Protein AF-A0A251T2B2-F1 (afdb_monomer)

Secondary structure (DSSP, 8-state):
-GGGHHHHHHHHHHHHHHHHHHHTTGGGSPPGGG-GGGSSPP-SSS---S---PPP-HHHHHHHHHHHHHHHHHHHH--

Sequence (79 aa):
MSEFAPICIYLVIIPVVSLNPLGVPFPFASNSLTYPEKLPAYEYGSDPFGEARSCFDIRFYLVSILLIIPNSKVIFSFP

Foldseek 3Di:
DVVCVVVVVVVVVVVVVVCCVVPVCVVVDDDPVVCVVVPDDDDPPDDDDDDPDDDDDCVVVVVVVVVVVVVVVVVVVPD

InterPro domains:
  IPR000440 NADH:ubiquinone/plastoquinone oxidoreductase, chain 3 [PF00507] (32-79)
  IP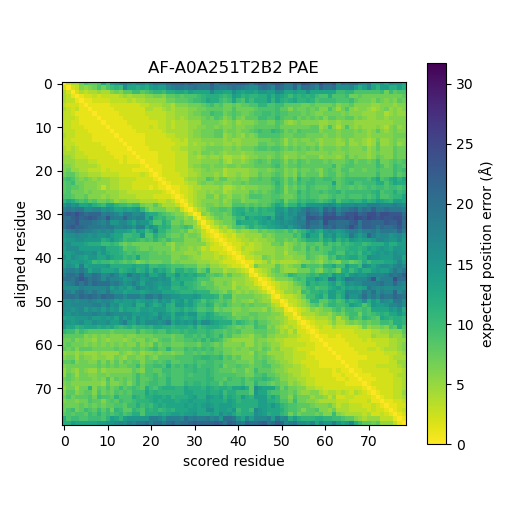R000440 NADH:ubiquinone/plastoquinone oxidoreductase, chain 3 [PTHR11058] (4-79)
  IPR038430 NADH:ubiquinone oxidoreductase, subunit 3 superfamily [G3DSA:1.20.58.1610] (1-79)

Mean predicted aligned error: 8.66 Å

Nearest PDB structures (foldseek):
  7vbl-assembly1_j  TM=5.378E-01  e=4.792E-01  Sus scrofa
  3din-assembly2_H  TM=3.384E-01  e=8.273E+00  Thermotoga sp. RQ2

Radius of gyration: 22.83 Å; Cα contacts (8 Å, |Δi|>4): 3; chains: 1; bounding box: 35×50×49 Å

pLDDT: mean 86.53, std 8.29, range [63.28, 97.31]

Solvent-accessible surface area (backbone atoms only — not comparable to full-atom values): 5215 Å² total; per-residue (Å²): 116,79,81,49,52,64,55,57,50,46,65,54,49,51,56,56,61,64,42,43,77,58,57,65,53,52,83,74,50,76,66,71,80,81,44,69,87,72,70,61,81,93,61,94,88,58,79,95,80,83,73,95,72,74,82,85,62,66,64,62,55,54,54,50,50,63,53,47,55,56,52,54,49,49,61,74,70,53,133

Organism: Helianthus annuus (NCBI:txid4232)

Structure (mmCIF, N/CA/C/O backbone):
data_AF-A0A251T2B2-F1
#
_entry.id   AF-A0A251T2B2-F1
#
loop_
_atom_site.group_PDB
_atom_site.id
_atom_site.type_symbol
_atom_site.label_atom_id
_atom_site.label_alt_id
_atom_sit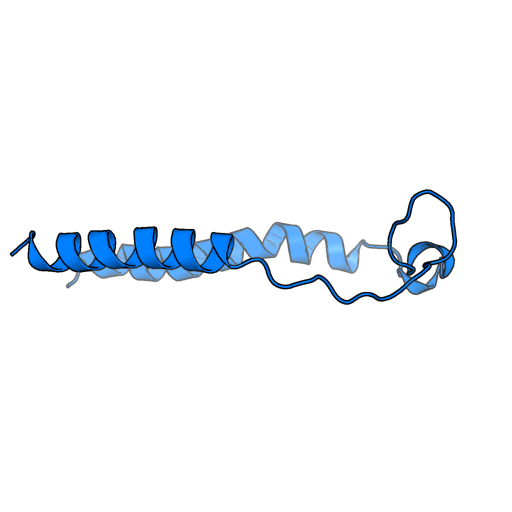e.label_comp_id
_atom_site.label_asym_id
_atom_site.label_entity_id
_atom_site.label_seq_id
_atom_si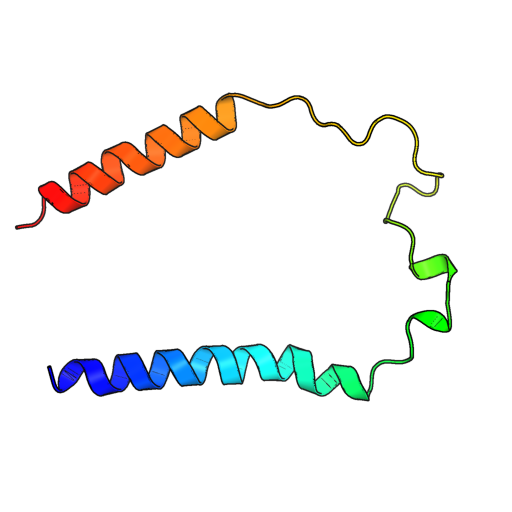te.pdbx_PDB_ins_code
_atom_site.Cartn_x
_atom_site.Cartn_y
_atom_site.Cartn_z
_atom_site.occupancy
_atom_site.B_iso_or_equiv
_atom_site.auth_seq_id
_atom_site.auth_comp_id
_atom_site.auth_asym_id
_atom_site.auth_atom_id
_atom_site.pdbx_PDB_model_num
ATOM 1 N N . MET A 1 1 ? -5.367 -20.560 20.117 1.00 63.28 1 MET A N 1
ATOM 2 C CA . MET A 1 1 ? -4.021 -20.328 19.527 1.00 63.28 1 MET A CA 1
ATOM 3 C C . MET A 1 1 ? -3.782 -21.133 18.249 1.00 63.28 1 MET A C 1
ATOM 5 O O . MET A 1 1 ? -3.261 -20.560 17.305 1.00 63.28 1 MET A O 1
ATOM 9 N N . SER A 1 2 ? -4.188 -22.409 18.168 1.00 75.12 2 SER A N 1
ATOM 10 C CA . SER A 1 2 ? -4.040 -23.219 16.939 1.00 75.12 2 SER A CA 1
ATOM 11 C C . SER A 1 2 ? -4.768 -22.636 15.712 1.00 75.12 2 SER A C 1
ATOM 13 O O . SER A 1 2 ? -4.268 -22.756 14.600 1.00 75.12 2 SER A O 1
ATOM 15 N N . GLU A 1 3 ? -5.873 -21.918 15.914 1.00 86.12 3 GLU A N 1
ATOM 16 C CA . GLU A 1 3 ? -6.657 -21.257 14.855 1.00 86.12 3 GLU A CA 1
ATOM 17 C C . GLU A 1 3 ? -5.958 -20.052 14.199 1.00 86.12 3 GLU A C 1
ATOM 19 O O . GLU A 1 3 ? -6.364 -19.624 13.123 1.00 86.12 3 GLU A O 1
ATOM 24 N N . PHE A 1 4 ? -4.881 -19.518 14.792 1.00 89.19 4 PHE A N 1
ATOM 25 C CA . PHE A 1 4 ? -4.105 -18.420 14.197 1.00 89.19 4 PHE A CA 1
ATOM 26 C C . PHE A 1 4 ? -3.019 -18.902 13.231 1.00 89.19 4 PHE A C 1
ATOM 28 O O . PHE A 1 4 ? -2.531 -18.117 12.422 1.00 89.19 4 PHE A O 1
ATOM 35 N N . ALA A 1 5 ? -2.663 -20.190 13.266 1.00 91.44 5 ALA A N 1
ATOM 36 C CA . ALA A 1 5 ? -1.723 -20.785 12.318 1.00 91.44 5 ALA A CA 1
ATOM 37 C C . ALA A 1 5 ? -2.090 -20.509 10.841 1.00 91.44 5 ALA A C 1
ATOM 39 O O . ALA A 1 5 ? -1.216 -20.035 10.112 1.00 91.44 5 ALA A O 1
ATOM 40 N N . PRO A 1 6 ? -3.346 -20.704 10.379 1.00 93.62 6 PRO A N 1
ATOM 41 C CA . PRO A 1 6 ? -3.724 -20.367 9.004 1.00 93.62 6 PRO A CA 1
ATOM 42 C C . PRO A 1 6 ? -3.596 -18.870 8.692 1.00 93.62 6 PRO A C 1
ATOM 44 O O . PRO A 1 6 ? -3.218 -18.520 7.577 1.00 93.62 6 PRO A O 1
ATOM 47 N N . ILE A 1 7 ? -3.842 -17.986 9.665 1.00 94.56 7 ILE A N 1
ATOM 48 C CA . ILE A 1 7 ? -3.710 -16.530 9.494 1.00 94.56 7 ILE A CA 1
ATOM 49 C C . ILE A 1 7 ? -2.239 -16.151 9.280 1.00 94.56 7 ILE A C 1
ATOM 51 O O . ILE A 1 7 ? -1.928 -15.400 8.357 1.00 94.56 7 ILE A O 1
ATOM 55 N N . CYS A 1 8 ? -1.322 -16.713 10.072 1.00 92.81 8 CYS A N 1
ATOM 56 C CA . CYS A 1 8 ? 0.113 -16.478 9.908 1.00 92.81 8 CYS A CA 1
ATOM 57 C C . CYS A 1 8 ? 0.635 -17.002 8.562 1.00 92.81 8 CYS A C 1
ATOM 59 O O . CYS A 1 8 ? 1.425 -16.329 7.905 1.00 92.81 8 CYS A O 1
ATOM 61 N N . ILE A 1 9 ? 0.170 -18.178 8.130 1.00 94.56 9 ILE A N 1
ATOM 62 C CA . ILE A 1 9 ? 0.526 -18.752 6.824 1.00 94.56 9 ILE A CA 1
ATOM 63 C C . ILE A 1 9 ? 0.016 -17.849 5.693 1.00 94.56 9 ILE A C 1
ATOM 65 O O . ILE A 1 9 ? 0.758 -17.536 4.762 1.00 94.56 9 ILE A O 1
ATOM 69 N N . TYR A 1 10 ? -1.223 -17.368 5.795 1.00 95.62 10 TYR A N 1
ATOM 70 C CA . TYR A 1 10 ? -1.811 -16.466 4.808 1.00 95.62 10 TYR A CA 1
ATOM 71 C C . TYR A 1 10 ? -1.052 -15.135 4.707 1.00 95.62 10 TYR A C 1
ATOM 73 O O . TYR A 1 10 ? -0.805 -14.650 3.603 1.00 95.62 10 TYR A O 1
ATOM 81 N N . LEU A 1 11 ? -0.592 -14.596 5.840 1.00 96.00 11 LEU A N 1
ATOM 82 C CA . LEU A 1 11 ? 0.210 -13.370 5.898 1.00 96.00 11 LEU A CA 1
ATOM 83 C C . LEU A 1 11 ? 1.541 -13.502 5.140 1.00 96.00 11 LEU A C 1
ATOM 85 O O . LEU A 1 11 ? 2.032 -12.510 4.618 1.00 96.00 11 LEU A O 1
ATOM 89 N N . VAL A 1 12 ? 2.093 -14.714 5.012 1.00 95.88 12 VAL A N 1
ATOM 90 C CA . VAL A 1 12 ? 3.288 -14.988 4.191 1.00 95.88 12 VAL A CA 1
ATOM 91 C C . VAL A 1 12 ? 2.930 -15.233 2.722 1.00 95.88 12 VAL A C 1
ATOM 93 O O . VAL A 1 12 ? 3.651 -14.793 1.830 1.00 95.88 12 VAL A O 1
ATOM 96 N N . ILE A 1 13 ? 1.809 -15.900 2.438 1.00 96.88 13 ILE A N 1
ATOM 97 C CA . ILE A 1 13 ? 1.405 -16.221 1.059 1.00 96.88 13 ILE A CA 1
ATOM 98 C C . ILE A 1 13 ? 1.004 -14.961 0.279 1.00 96.88 13 ILE A C 1
ATOM 100 O O . ILE A 1 13 ? 1.421 -14.811 -0.870 1.00 96.88 13 ILE A O 1
ATOM 104 N N . ILE A 1 14 ? 0.240 -14.039 0.878 1.00 97.31 14 ILE A N 1
ATOM 105 C CA . ILE A 1 14 ? -0.194 -12.797 0.209 1.00 97.31 14 ILE A CA 1
ATOM 106 C C . ILE A 1 14 ? 0.982 -11.996 -0.372 1.00 97.31 14 ILE A C 1
ATOM 108 O O . ILE A 1 14 ? 0.936 -11.703 -1.568 1.00 97.31 14 ILE A O 1
ATOM 112 N N . PRO A 1 15 ? 2.031 -11.629 0.396 1.00 96.38 15 PRO A N 1
ATOM 113 C CA . PRO A 1 15 ? 3.127 -10.839 -0.140 1.00 96.38 15 PRO A CA 1
ATOM 114 C C . PRO A 1 15 ? 3.857 -11.591 -1.252 1.00 96.38 15 PRO A C 1
ATOM 116 O O . PRO A 1 15 ? 4.127 -10.991 -2.287 1.00 96.38 15 PRO A O 1
ATOM 119 N N . VAL A 1 16 ? 4.083 -12.903 -1.111 1.00 95.69 16 VAL A N 1
ATOM 120 C CA . VAL A 1 16 ? 4.711 -13.734 -2.157 1.00 95.69 16 VAL A CA 1
ATOM 121 C C . VAL A 1 16 ? 3.908 -13.686 -3.459 1.00 95.69 16 VAL A C 1
ATOM 123 O O . VAL A 1 16 ? 4.467 -13.437 -4.527 1.00 95.69 16 VAL A O 1
ATOM 126 N N . VAL A 1 17 ? 2.588 -13.852 -3.377 1.00 96.44 17 VAL A N 1
ATOM 127 C CA . VAL A 1 17 ? 1.707 -13.777 -4.550 1.00 96.44 17 VAL A CA 1
ATOM 128 C C . VAL A 1 17 ? 1.650 -12.356 -5.119 1.00 96.44 17 VAL A C 1
ATOM 130 O O . VAL A 1 17 ? 1.660 -12.200 -6.336 1.00 96.44 17 VAL A O 1
ATOM 133 N N . SER A 1 18 ? 1.645 -11.319 -4.276 1.00 95.31 18 SER A N 1
ATOM 134 C CA . SER A 1 18 ? 1.621 -9.914 -4.716 1.00 95.31 18 SER A CA 1
ATOM 135 C C . SER A 1 18 ? 2.937 -9.451 -5.354 1.00 95.31 18 SER A C 1
ATOM 137 O O . SER A 1 18 ? 2.931 -8.576 -6.217 1.00 95.31 18 SER A O 1
ATOM 139 N N . LEU A 1 19 ? 4.060 -10.065 -4.973 1.00 95.19 19 LEU A N 1
ATOM 140 C CA . LEU A 1 19 ? 5.380 -9.779 -5.528 1.00 95.19 19 LEU A CA 1
ATOM 141 C C . LEU A 1 19 ? 5.603 -10.466 -6.876 1.00 95.19 19 LEU A C 1
ATOM 143 O O . LEU A 1 19 ? 6.351 -9.939 -7.694 1.00 95.19 19 LEU A O 1
ATOM 147 N N . ASN A 1 20 ? 4.939 -11.590 -7.156 1.00 94.25 20 ASN A N 1
ATOM 148 C CA . ASN A 1 20 ? 5.049 -12.272 -8.449 1.00 94.25 20 ASN A CA 1
ATOM 149 C C . ASN 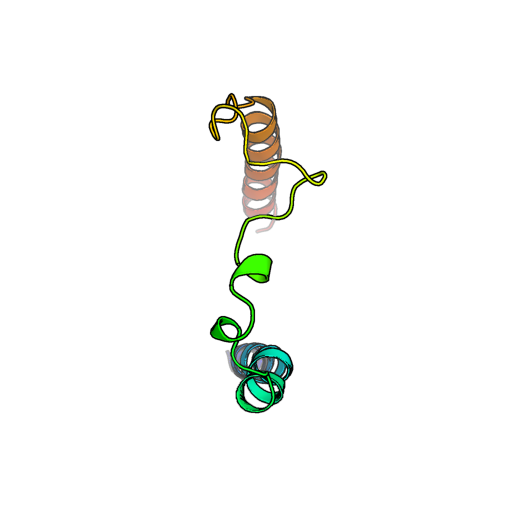A 1 20 ? 4.764 -11.365 -9.664 1.00 94.25 20 ASN A C 1
ATOM 151 O O . ASN A 1 20 ? 5.616 -11.312 -10.550 1.00 94.25 20 ASN A O 1
ATOM 155 N N . PRO A 1 21 ? 3.647 -10.615 -9.749 1.00 93.25 21 PRO A N 1
ATOM 156 C CA . PRO A 1 21 ? 3.398 -9.733 -10.890 1.00 93.25 21 PRO A CA 1
ATOM 157 C C . PRO A 1 21 ? 4.366 -8.545 -10.971 1.00 93.25 21 PRO A C 1
ATOM 159 O O . PRO A 1 21 ? 4.462 -7.935 -12.028 1.00 93.25 21 PRO A O 1
ATOM 162 N N . LEU A 1 22 ? 5.096 -8.221 -9.898 1.00 90.75 22 LEU A N 1
ATOM 163 C CA . LEU A 1 22 ? 6.161 -7.214 -9.922 1.00 90.75 22 LEU A CA 1
ATOM 164 C C . LEU A 1 22 ? 7.498 -7.818 -10.384 1.00 90.75 22 LEU A C 1
ATOM 166 O O . LEU A 1 22 ? 8.206 -7.211 -11.183 1.00 90.75 22 LEU A O 1
ATOM 170 N N . GLY A 1 23 ? 7.835 -9.019 -9.908 1.00 90.19 23 GLY A N 1
ATOM 171 C CA . GLY A 1 23 ? 9.115 -9.681 -10.165 1.00 90.19 23 GLY A CA 1
ATOM 172 C C . GLY A 1 23 ? 9.190 -10.424 -11.498 1.00 90.19 23 GLY A C 1
ATOM 173 O O . GLY A 1 23 ? 10.240 -10.417 -12.129 1.00 90.19 23 GLY A O 1
ATOM 174 N N . VAL A 1 24 ? 8.092 -11.033 -11.960 1.00 91.81 24 VAL A N 1
ATOM 175 C CA . VAL A 1 24 ? 8.045 -11.770 -13.235 1.00 91.81 24 VAL A CA 1
ATOM 176 C C . VAL A 1 24 ? 8.326 -10.877 -14.447 1.00 91.81 24 VAL A C 1
ATOM 178 O O . VAL A 1 24 ? 9.142 -11.293 -15.261 1.00 91.81 24 VAL A O 1
ATOM 181 N N . PRO A 1 25 ? 7.725 -9.680 -14.615 1.00 89.88 25 PRO A N 1
ATOM 182 C CA . PRO A 1 25 ? 8.000 -8.838 -15.780 1.00 89.88 25 PRO A CA 1
ATOM 183 C C . PRO A 1 25 ? 9.336 -8.090 -15.691 1.00 89.88 25 PRO A C 1
ATOM 185 O O . PRO A 1 25 ? 9.847 -7.668 -16.723 1.00 89.88 25 PRO A O 1
ATOM 188 N N . PHE A 1 26 ? 9.921 -7.939 -14.499 1.00 86.94 26 PHE A N 1
ATOM 189 C CA . PHE A 1 26 ? 11.171 -7.203 -14.293 1.00 86.94 26 PHE A CA 1
ATOM 190 C C . PHE A 1 26 ? 12.358 -7.696 -15.154 1.00 86.94 26 PHE A C 1
ATOM 192 O O . PHE A 1 26 ? 12.972 -6.860 -15.810 1.00 86.94 26 PHE A O 1
ATOM 199 N N . PRO A 1 27 ? 12.679 -9.007 -15.251 1.00 87.06 27 PRO A N 1
ATOM 200 C CA . PRO A 1 27 ? 13.753 -9.492 -16.125 1.00 87.06 27 PRO A CA 1
ATOM 201 C C . PRO A 1 27 ? 13.425 -9.408 -17.624 1.00 87.06 27 PRO A C 1
ATOM 203 O O . PRO A 1 27 ? 14.339 -9.440 -18.442 1.00 87.06 27 PRO A O 1
ATOM 206 N N . PHE A 1 28 ? 12.143 -9.317 -17.997 1.00 85.88 28 PHE A N 1
ATOM 207 C CA . PHE A 1 28 ? 11.721 -9.126 -19.392 1.00 85.88 28 PHE A CA 1
ATOM 208 C C . PHE A 1 28 ? 11.594 -7.645 -19.770 1.00 85.88 28 PHE A C 1
ATOM 210 O O . PHE A 1 28 ? 11.416 -7.324 -20.946 1.00 85.88 28 PHE A O 1
ATOM 217 N N . ALA A 1 29 ? 11.669 -6.735 -18.795 1.00 80.62 29 ALA A N 1
ATOM 218 C CA . ALA A 1 29 ? 11.600 -5.309 -19.042 1.00 80.62 29 ALA A CA 1
ATOM 219 C C . ALA A 1 29 ? 12.877 -4.839 -19.750 1.00 80.62 29 ALA A C 1
ATOM 221 O O . ALA A 1 29 ? 13.997 -5.123 -19.328 1.00 80.62 29 ALA A O 1
ATOM 222 N N . SER A 1 30 ? 12.704 -4.096 -20.844 1.00 73.44 30 SER A N 1
ATOM 223 C CA . SER A 1 30 ? 13.814 -3.415 -21.508 1.00 73.44 30 SER A CA 1
ATOM 224 C C . SER A 1 30 ? 14.389 -2.340 -20.581 1.00 73.44 30 SER A C 1
ATOM 226 O O . SER A 1 30 ? 13.643 -1.682 -19.853 1.00 73.44 30 SER A O 1
ATOM 228 N N . ASN A 1 31 ? 15.711 -2.160 -20.602 1.00 74.00 31 ASN A N 1
ATOM 229 C CA . ASN A 1 31 ? 16.395 -1.203 -19.740 1.00 74.00 31 ASN A CA 1
ATOM 230 C C . ASN A 1 31 ? 15.801 0.204 -19.900 1.00 74.00 31 ASN A C 1
ATOM 232 O O . ASN A 1 31 ? 15.835 0.794 -20.978 1.00 74.00 31 ASN A O 1
ATOM 236 N N . SER A 1 32 ? 15.328 0.789 -18.796 1.00 65.75 32 SER A N 1
ATOM 237 C CA . SER A 1 32 ? 14.786 2.156 -18.788 1.00 65.75 32 SER A CA 1
ATOM 238 C C . SER A 1 32 ? 15.821 3.215 -19.201 1.00 65.75 32 SER A C 1
ATOM 240 O O . SER A 1 32 ? 15.445 4.303 -19.622 1.00 65.75 32 SER A O 1
ATOM 242 N N . LEU A 1 33 ? 17.119 2.893 -19.123 1.00 63.94 33 LEU A N 1
ATOM 243 C CA . LEU A 1 33 ? 18.227 3.743 -19.579 1.00 63.94 33 LEU A CA 1
ATOM 244 C C . LEU A 1 33 ? 18.333 3.848 -21.108 1.00 63.94 33 LEU A C 1
ATOM 246 O O . LEU A 1 33 ? 19.051 4.709 -21.605 1.00 63.94 33 LEU A O 1
ATOM 250 N N . THR A 1 34 ? 17.636 2.993 -21.861 1.00 70.44 34 THR A N 1
ATOM 251 C CA . THR A 1 34 ? 17.624 3.048 -23.329 1.00 70.44 34 THR A CA 1
ATOM 252 C C . THR A 1 34 ? 16.890 4.289 -23.857 1.00 70.44 34 THR A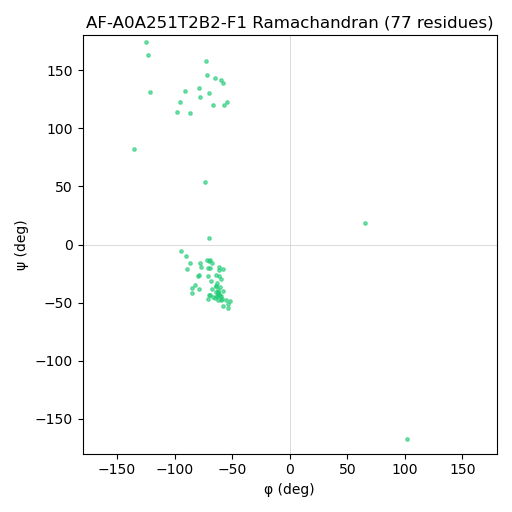 C 1
ATOM 254 O O . THR A 1 34 ? 17.146 4.701 -24.983 1.00 70.44 34 THR A O 1
ATOM 257 N N . TYR A 1 35 ? 16.032 4.913 -23.040 1.00 75.19 35 TYR A N 1
ATOM 258 C CA . TYR A 1 35 ? 15.212 6.069 -23.412 1.00 75.19 35 TYR A CA 1
ATOM 259 C C . TYR A 1 35 ? 15.254 7.136 -22.304 1.00 75.19 35 TYR A C 1
ATOM 261 O O . TYR A 1 35 ? 14.363 7.169 -21.448 1.00 75.19 35 TYR A O 1
ATOM 269 N N . PRO A 1 36 ? 16.298 7.987 -22.264 1.00 78.31 36 PRO A N 1
ATOM 270 C CA . PRO A 1 36 ? 16.458 9.004 -21.223 1.00 78.31 36 PRO A CA 1
ATOM 271 C C . PRO A 1 36 ? 15.314 10.029 -21.208 1.00 78.31 36 PRO A C 1
ATOM 273 O O . PRO A 1 36 ? 15.045 10.621 -20.165 1.00 78.31 36 PRO A O 1
ATOM 276 N N . GLU A 1 37 ? 14.589 10.195 -22.317 1.00 77.62 37 GLU A N 1
ATOM 277 C CA . GLU A 1 37 ? 13.419 11.072 -22.412 1.00 77.62 37 GLU A CA 1
ATOM 278 C C . GLU A 1 37 ? 12.195 10.575 -21.625 1.00 77.62 37 GLU A C 1
ATOM 280 O O . GLU A 1 37 ? 11.256 11.339 -21.424 1.00 77.62 37 GLU A O 1
ATOM 285 N N . LYS A 1 38 ? 12.189 9.313 -21.167 1.00 79.62 38 LYS A N 1
ATOM 286 C CA . LYS A 1 38 ? 11.105 8.723 -20.353 1.00 79.62 38 LYS A CA 1
ATOM 287 C C . LYS A 1 38 ? 11.351 8.811 -18.845 1.00 79.62 38 LYS A C 1
ATOM 289 O O . LYS A 1 38 ? 10.491 8.415 -18.065 1.00 79.62 38 LYS A O 1
ATOM 294 N N . LEU A 1 39 ? 12.530 9.284 -18.443 1.00 82.25 39 LEU A N 1
ATOM 295 C CA . LEU A 1 39 ? 12.917 9.479 -17.048 1.00 82.25 39 LEU A CA 1
ATOM 296 C C . LEU A 1 39 ? 12.361 10.751 -16.364 1.00 82.25 39 LEU A C 1
ATOM 298 O O . LEU A 1 39 ? 12.276 10.722 -15.134 1.00 82.25 39 LEU A O 1
ATOM 302 N N . PRO A 1 40 ? 12.018 11.861 -17.057 1.00 82.75 40 PRO A N 1
ATOM 303 C CA . PRO A 1 40 ? 11.485 13.038 -16.383 1.00 82.75 40 PRO A CA 1
ATOM 304 C C . PRO A 1 40 ? 10.049 12.800 -15.898 1.00 82.75 40 PRO A C 1
ATOM 306 O O . PRO A 1 40 ? 9.330 11.934 -16.398 1.00 82.75 40 PRO A O 1
ATOM 309 N N . ALA A 1 41 ? 9.630 13.583 -14.900 1.00 84.44 41 ALA A N 1
ATOM 310 C CA . ALA A 1 41 ? 8.265 13.545 -14.392 1.00 84.44 41 ALA A CA 1
ATOM 311 C C . ALA A 1 41 ? 7.262 13.880 -15.507 1.00 84.44 41 ALA A C 1
ATOM 313 O O . ALA A 1 41 ? 7.518 14.743 -16.346 1.00 84.44 41 ALA A O 1
ATOM 314 N N . TYR A 1 42 ? 6.116 13.196 -15.511 1.00 83.06 42 TYR A N 1
ATOM 315 C CA . TYR A 1 42 ? 5.058 13.487 -16.470 1.00 83.06 42 TYR A CA 1
ATOM 316 C C . TYR A 1 42 ? 4.467 14.873 -16.200 1.00 83.06 42 TYR A C 1
ATOM 318 O O . TYR A 1 42 ? 3.891 15.113 -15.139 1.00 83.06 42 TYR A O 1
ATOM 326 N N . GLU A 1 43 ? 4.556 15.742 -17.199 1.00 82.94 43 GLU A N 1
ATOM 327 C CA . GLU A 1 43 ? 3.914 17.051 -17.221 1.00 82.94 43 GLU A CA 1
ATOM 328 C C . GLU A 1 43 ? 3.042 17.223 -18.468 1.00 82.94 43 GLU A C 1
ATOM 330 O O . GLU A 1 43 ? 3.034 16.393 -19.379 1.00 82.94 43 GLU A O 1
ATOM 335 N N . TYR A 1 44 ? 2.309 18.338 -18.530 1.00 81.81 44 TYR A N 1
ATOM 336 C CA . TYR A 1 44 ? 1.516 18.754 -19.690 1.00 81.81 44 TYR A CA 1
ATOM 337 C C . TYR A 1 44 ? 2.421 19.275 -20.833 1.00 81.81 44 TYR A C 1
ATOM 339 O O . TYR A 1 44 ? 2.289 20.404 -21.299 1.00 81.81 44 TYR A O 1
ATOM 347 N N . GLY A 1 45 ? 3.401 18.468 -21.255 1.00 80.62 45 GLY A N 1
ATOM 348 C CA . GLY A 1 45 ? 4.274 18.739 -22.406 1.00 80.62 45 GLY A CA 1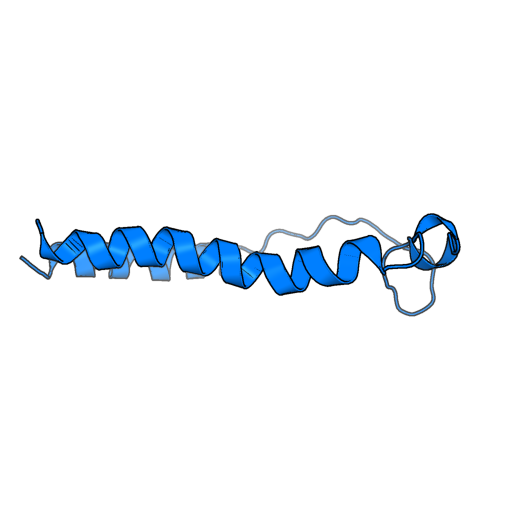
ATOM 349 C C . GLY A 1 45 ? 5.205 19.951 -22.275 1.00 80.62 45 GLY A C 1
ATOM 350 O O . GLY A 1 45 ? 5.667 20.455 -23.294 1.00 80.62 45 GLY A O 1
ATOM 351 N N . SER A 1 46 ? 5.449 20.432 -21.056 1.00 75.25 46 SER A N 1
ATOM 352 C CA . SER A 1 46 ? 6.344 21.556 -20.752 1.00 75.25 46 SER A CA 1
ATOM 353 C C . SER A 1 46 ? 7.427 21.113 -19.767 1.00 75.25 46 SER A C 1
ATOM 355 O O . SER A 1 46 ? 7.291 20.060 -19.148 1.00 75.25 46 SER A O 1
ATOM 357 N N . ASP A 1 47 ? 8.505 21.892 -19.657 1.00 80.81 47 ASP A N 1
ATOM 358 C CA . ASP A 1 47 ? 9.510 21.685 -18.614 1.00 80.81 47 ASP A CA 1
ATOM 359 C C . ASP A 1 47 ? 8.953 22.094 -17.240 1.00 80.81 47 ASP A C 1
ATOM 361 O O . ASP A 1 47 ? 8.223 23.094 -17.160 1.00 80.81 47 ASP A O 1
ATOM 365 N N . PRO A 1 48 ? 9.351 21.395 -16.158 1.00 78.75 48 PRO A N 1
ATOM 366 C CA . PRO A 1 48 ? 8.860 21.666 -14.817 1.00 78.75 48 PRO A CA 1
ATOM 367 C C . PRO A 1 48 ? 9.116 23.105 -14.404 1.00 78.75 48 PRO A C 1
ATOM 369 O O . PRO A 1 48 ? 10.255 23.571 -14.333 1.00 78.75 48 PRO A O 1
ATOM 372 N N . PHE A 1 49 ? 8.025 23.806 -14.107 1.00 76.06 49 PHE A N 1
ATOM 373 C CA . PHE A 1 49 ? 8.033 25.221 -13.773 1.00 76.06 49 PHE A CA 1
ATOM 374 C C . PHE A 1 49 ? 7.442 25.467 -12.380 1.00 76.06 49 PHE A C 1
ATOM 376 O O . PHE A 1 49 ? 6.339 25.023 -12.067 1.00 76.06 49 PHE A O 1
ATOM 383 N N . GLY A 1 50 ? 8.156 26.241 -11.556 1.00 80.00 50 GLY A N 1
ATOM 384 C CA . GLY A 1 50 ? 7.706 26.671 -10.229 1.00 80.00 50 GLY A CA 1
ATOM 385 C C . GLY A 1 50 ? 8.327 25.899 -9.061 1.00 80.00 50 GLY A C 1
ATOM 386 O O . GLY A 1 50 ? 9.324 25.193 -9.201 1.00 80.00 50 GLY A O 1
ATOM 387 N N . GLU A 1 51 ? 7.759 26.081 -7.868 1.00 79.69 51 GLU A N 1
ATOM 388 C CA . GLU A 1 51 ? 8.206 25.402 -6.651 1.00 79.69 51 GLU A CA 1
ATOM 389 C C . GLU A 1 51 ? 7.444 24.087 -6.451 1.00 79.69 51 GLU A C 1
ATOM 391 O O . GLU A 1 51 ? 6.218 24.065 -6.437 1.00 79.69 51 GLU A O 1
ATOM 396 N N . ALA A 1 52 ? 8.157 22.995 -6.165 1.00 84.06 52 ALA A N 1
ATOM 397 C CA . ALA A 1 52 ? 7.549 21.707 -5.804 1.00 84.06 52 ALA A CA 1
ATOM 398 C C . ALA A 1 52 ? 6.877 21.706 -4.409 1.00 84.06 52 ALA A C 1
ATOM 400 O O . ALA A 1 52 ? 6.471 20.660 -3.899 1.00 84.06 52 ALA A O 1
ATOM 401 N N . ARG A 1 53 ? 6.806 22.864 -3.739 1.00 84.56 53 ARG A N 1
ATOM 402 C CA . ARG A 1 53 ? 6.250 22.992 -2.392 1.00 84.56 53 ARG A CA 1
ATOM 403 C C . ARG A 1 53 ? 4.744 23.194 -2.471 1.00 84.56 53 ARG A C 1
ATOM 405 O O . ARG A 1 53 ? 4.266 24.241 -2.888 1.00 84.56 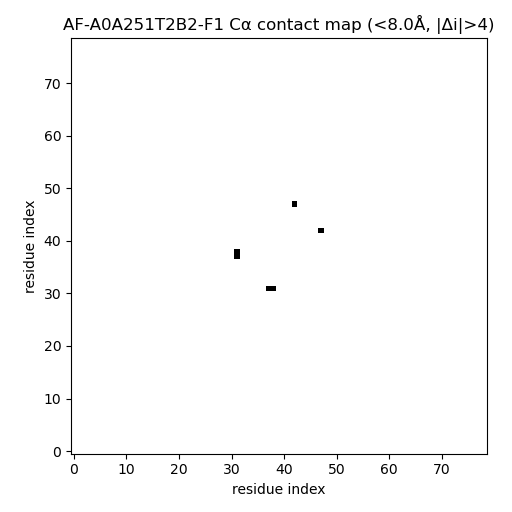53 ARG A O 1
ATOM 412 N N . SER A 1 54 ? 3.998 22.209 -1.984 1.00 81.69 54 SER A N 1
ATOM 413 C CA . SER A 1 54 ? 2.576 22.390 -1.706 1.00 81.69 54 SER A CA 1
ATOM 414 C C . SER A 1 54 ? 2.398 23.139 -0.388 1.00 81.69 54 SER A C 1
ATOM 416 O O . SER A 1 54 ? 3.007 22.779 0.624 1.00 81.69 54 SER A O 1
ATOM 418 N N . CYS A 1 55 ? 1.514 24.138 -0.363 1.00 84.44 55 CYS A N 1
ATOM 419 C CA . CYS A 1 55 ? 0.992 24.654 0.899 1.00 84.44 55 CYS A CA 1
ATOM 420 C C . CYS A 1 55 ? 0.313 23.513 1.668 1.00 84.44 55 CYS A C 1
ATOM 422 O O . CYS A 1 55 ? -0.377 22.677 1.078 1.00 84.44 55 CYS A O 1
ATOM 424 N N . PHE A 1 56 ? 0.531 23.464 2.982 1.00 85.12 56 PHE A N 1
ATOM 425 C CA . PHE A 1 56 ? -0.073 22.443 3.827 1.00 85.12 56 PHE A CA 1
ATOM 426 C C . PHE A 1 56 ? -1.532 22.790 4.110 1.00 85.12 56 PHE A C 1
ATOM 428 O O . PHE A 1 56 ? -1.844 23.875 4.601 1.00 85.12 56 PHE A O 1
ATOM 435 N N . ASP A 1 57 ? -2.420 21.845 3.829 1.00 90.12 57 ASP A N 1
ATOM 436 C CA . ASP A 1 57 ? -3.844 22.002 4.063 1.00 90.12 57 ASP A CA 1
ATOM 437 C C . ASP A 1 57 ? -4.252 21.337 5.384 1.00 90.12 57 ASP A C 1
ATOM 439 O O . ASP A 1 57 ? -4.226 20.111 5.531 1.00 90.12 57 ASP A O 1
ATOM 443 N N . ILE A 1 58 ? -4.674 22.162 6.347 1.00 92.81 58 ILE A N 1
ATOM 444 C CA . ILE A 1 58 ? -5.131 21.724 7.673 1.00 92.81 58 ILE A CA 1
ATOM 445 C C . ILE A 1 58 ? -6.319 20.749 7.601 1.00 92.81 58 ILE A C 1
ATOM 447 O O . ILE A 1 58 ? -6.536 19.970 8.533 1.00 92.81 58 ILE A O 1
ATOM 451 N N . ARG A 1 59 ? -7.074 20.733 6.494 1.00 94.69 59 ARG A N 1
ATOM 452 C CA . ARG A 1 59 ? -8.225 19.839 6.306 1.00 94.69 59 ARG A CA 1
ATOM 453 C C . ARG A 1 59 ? -7.825 18.365 6.373 1.00 94.69 59 ARG A C 1
ATOM 455 O O . ARG A 1 59 ? -8.556 17.586 6.980 1.00 94.69 59 ARG A O 1
ATOM 462 N N . PHE A 1 60 ? -6.654 17.980 5.858 1.00 92.00 60 PHE A N 1
ATOM 463 C CA . PHE A 1 60 ? -6.172 16.593 5.965 1.00 92.00 60 PHE A CA 1
ATOM 464 C C . PHE A 1 60 ? -5.928 16.176 7.419 1.00 92.00 60 PHE A C 1
ATOM 466 O O . PHE A 1 60 ? -6.216 15.039 7.801 1.00 92.00 60 PHE A O 1
ATOM 473 N N . TYR A 1 61 ? -5.450 17.104 8.251 1.00 93.69 61 TYR A N 1
ATOM 474 C CA . TYR A 1 61 ? -5.234 16.860 9.674 1.00 93.69 61 TYR A CA 1
ATOM 475 C C . TYR A 1 61 ? -6.560 16.721 10.429 1.00 93.69 61 TYR A C 1
ATOM 477 O O . TYR A 1 61 ? -6.731 15.777 11.200 1.00 93.69 61 TYR A O 1
ATOM 485 N N . LEU A 1 62 ? -7.530 17.596 10.145 1.00 94.44 62 LEU A N 1
ATOM 486 C CA . LEU A 1 62 ? -8.871 17.513 10.733 1.00 94.44 62 LEU A CA 1
ATOM 487 C C . LEU A 1 62 ? -9.574 16.197 10.368 1.00 94.44 62 LEU A C 1
ATOM 489 O O . LEU A 1 62 ? -10.125 15.545 11.253 1.00 94.44 62 LEU A O 1
ATOM 493 N N . VAL A 1 63 ? -9.498 15.765 9.102 1.00 95.44 63 VAL A N 1
ATOM 494 C CA . VAL A 1 63 ? -10.041 14.468 8.653 1.00 95.44 63 VAL A CA 1
ATOM 495 C C . VAL A 1 63 ? -9.343 13.307 9.365 1.00 95.44 63 VAL A C 1
ATOM 497 O O . VAL A 1 63 ? -10.007 12.381 9.823 1.00 95.44 63 VAL A O 1
ATOM 500 N N . SER A 1 64 ? -8.020 13.375 9.531 1.00 95.06 64 SER A N 1
ATOM 501 C CA . SER A 1 64 ? -7.256 12.333 10.227 1.00 95.06 64 SER A CA 1
ATOM 502 C C . SER A 1 64 ? -7.639 12.226 11.706 1.00 95.06 64 SER A C 1
ATOM 504 O O . SER A 1 64 ? -7.905 11.127 12.187 1.00 95.06 64 SER A O 1
ATOM 506 N N . ILE A 1 65 ? -7.744 13.348 12.430 1.00 94.62 65 ILE A N 1
ATOM 507 C CA . ILE A 1 65 ? -8.192 13.352 13.834 1.00 94.62 65 ILE A CA 1
ATOM 508 C C . ILE A 1 65 ? -9.618 12.809 13.949 1.00 94.62 65 ILE A C 1
ATOM 510 O O . ILE A 1 65 ? -9.903 12.000 14.837 1.00 94.62 65 ILE A O 1
ATOM 514 N N . LEU A 1 66 ? -10.502 13.220 13.038 1.00 94.12 66 LEU A N 1
ATOM 515 C CA . LEU A 1 66 ? -11.882 12.751 13.008 1.00 94.12 66 LEU A CA 1
ATOM 516 C C . LEU A 1 66 ? -11.985 11.245 12.725 1.00 94.12 66 LEU A C 1
ATOM 518 O O . LEU A 1 66 ? -12.945 10.636 13.174 1.00 94.12 66 LEU A O 1
ATOM 522 N N . LEU A 1 67 ? -11.016 10.630 12.038 1.00 92.62 67 LEU A N 1
ATOM 523 C CA . LEU A 1 67 ? -10.929 9.171 11.880 1.00 92.62 67 LEU A CA 1
ATOM 524 C C . LEU A 1 67 ? -10.351 8.478 13.125 1.00 92.62 67 LEU A C 1
ATOM 526 O O . LEU A 1 67 ? -10.817 7.406 13.509 1.00 92.62 67 LEU A O 1
ATOM 530 N N . ILE A 1 68 ? -9.356 9.085 13.778 1.00 94.69 68 ILE A N 1
ATOM 531 C CA . ILE A 1 68 ? -8.643 8.490 14.922 1.00 94.69 68 ILE A CA 1
ATOM 532 C C . ILE A 1 68 ? -9.523 8.425 16.177 1.00 94.69 68 ILE A C 1
ATOM 534 O O . ILE A 1 68 ? -9.582 7.385 16.835 1.00 94.69 68 ILE A O 1
ATOM 538 N N . ILE A 1 69 ? -10.215 9.516 16.520 1.00 93.94 69 ILE A N 1
ATOM 539 C CA . ILE A 1 69 ? -11.028 9.607 17.746 1.00 93.94 69 ILE A CA 1
ATOM 540 C C . ILE A 1 69 ? -12.120 8.519 17.818 1.00 93.94 69 ILE A C 1
ATOM 542 O O . ILE A 1 69 ? -12.170 7.803 18.823 1.00 93.94 69 ILE A O 1
ATOM 546 N N . PRO A 1 70 ? -12.997 8.340 16.810 1.00 91.44 70 PRO A N 1
ATOM 547 C CA . PRO A 1 70 ? -14.025 7.308 16.863 1.00 91.44 70 PRO A CA 1
ATOM 548 C C . PRO A 1 70 ? -13.436 5.900 16.786 1.00 91.44 70 PRO A C 1
ATOM 550 O O . PRO A 1 70 ? -13.988 5.009 17.418 1.00 91.44 70 PRO A O 1
ATOM 553 N N . ASN A 1 71 ? -12.312 5.691 16.091 1.00 89.12 71 ASN A N 1
ATOM 554 C CA . ASN A 1 71 ? -11.634 4.392 16.066 1.00 89.12 71 ASN A CA 1
ATOM 555 C C . ASN A 1 71 ? -11.132 4.001 17.470 1.00 8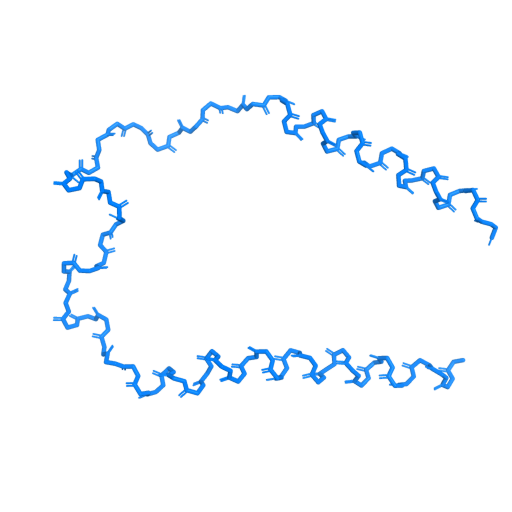9.12 71 ASN A C 1
ATOM 557 O O . ASN A 1 71 ? -11.404 2.908 17.956 1.00 89.12 71 ASN A O 1
ATOM 561 N N . SER A 1 72 ? -10.523 4.947 18.190 1.00 86.62 72 SER A N 1
ATOM 562 C CA . SER A 1 72 ? -10.156 4.762 19.598 1.00 86.62 72 SER A CA 1
ATOM 563 C C . SER A 1 72 ? -11.382 4.462 20.472 1.00 86.62 72 SER A C 1
ATOM 565 O O . SER A 1 72 ? -11.383 3.513 21.252 1.00 86.62 72 SER A O 1
ATOM 567 N N . LYS A 1 73 ? -12.485 5.197 20.280 1.00 86.62 73 LYS A N 1
ATOM 568 C CA . LYS A 1 73 ? -13.737 4.955 21.015 1.00 86.62 73 LYS A CA 1
ATOM 569 C C . LYS A 1 73 ? -14.354 3.584 20.719 1.00 86.62 73 LYS A C 1
ATOM 571 O O . LYS A 1 73 ? -14.918 2.982 21.629 1.00 86.62 73 LYS A O 1
ATOM 576 N N . VAL A 1 74 ? -14.251 3.093 19.484 1.00 90.38 74 VAL A N 1
ATOM 577 C CA . VAL A 1 74 ? -14.680 1.743 19.089 1.00 90.38 74 VAL A CA 1
ATOM 578 C C . VAL A 1 74 ? -13.922 0.693 19.900 1.00 90.38 74 VAL A C 1
ATOM 580 O O . VAL A 1 74 ? -14.568 -0.157 20.502 1.00 90.38 74 VAL A O 1
ATOM 583 N N . ILE A 1 75 ? -12.596 0.812 20.018 1.00 88.19 75 ILE A N 1
ATOM 584 C CA . ILE A 1 75 ? -11.768 -0.106 20.820 1.00 88.19 75 ILE A CA 1
ATOM 585 C C . ILE A 1 75 ? -12.228 -0.143 22.287 1.00 88.19 75 ILE A C 1
ATOM 587 O O . ILE A 1 75 ? -12.300 -1.216 22.866 1.00 88.19 75 ILE A O 1
ATOM 591 N N . PHE A 1 76 ? -12.596 1.000 22.877 1.00 85.31 76 PHE A N 1
ATOM 592 C CA . PHE A 1 76 ? -13.113 1.056 24.255 1.00 85.31 76 PHE A CA 1
ATOM 593 C C . PHE A 1 76 ? -14.580 0.622 24.412 1.00 85.31 76 PHE A C 1
ATOM 595 O O . PHE A 1 76 ? -15.029 0.408 25.536 1.00 85.31 76 PHE A O 1
ATOM 602 N N . SER A 1 77 ? -15.350 0.554 23.321 1.00 87.06 77 SER A N 1
ATOM 603 C CA . SER A 1 77 ? -16.781 0.205 23.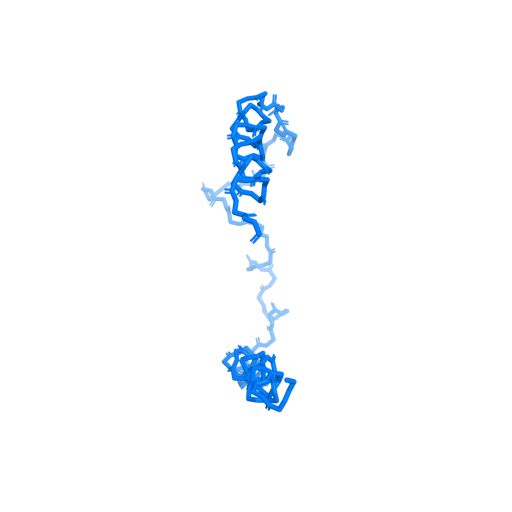361 1.00 87.06 77 SER A CA 1
ATOM 604 C C . SER A 1 77 ? -17.030 -1.300 23.253 1.00 87.06 77 SER A C 1
ATOM 606 O O . SER A 1 77 ? -18.103 -1.760 23.643 1.00 87.06 77 SER A O 1
ATOM 608 N N . PHE A 1 78 ? -16.067 -2.058 22.727 1.00 81.69 78 PHE A N 1
ATOM 609 C CA . PHE A 1 78 ? -16.098 -3.517 22.721 1.00 81.69 78 PHE A CA 1
ATOM 610 C C . PHE A 1 78 ? -15.299 -4.038 23.930 1.00 81.69 78 PHE A C 1
ATOM 612 O O . PHE A 1 78 ? -14.142 -3.645 24.071 1.00 81.69 78 PHE A O 1
ATOM 619 N N . PRO A 1 79 ? -15.906 -4.847 24.821 1.00 72.81 79 PRO A N 1
ATOM 620 C CA . PRO A 1 79 ? -15.207 -5.432 25.964 1.00 72.81 79 PRO A CA 1
ATOM 621 C C . PRO A 1 79 ? -14.174 -6.485 25.548 1.00 72.81 79 PRO A C 1
ATOM 623 O O . PRO A 1 79 ? -14.407 -7.183 24.532 1.00 72.81 79 PRO A O 1
#